Protein AF-A0A939FG21-F1 (afdb_monomer_lite)

pLDDT: mean 93.06, std 3.82, range [71.69, 97.19]

Foldseek 3Di:
DDPDDDDDPQVVDVVVNQVQKDKDWDAFDDDADPVRNSNTDIFIKHKDWDFDPDPPADADPVRGRDIDIDIWTDHPPDPTTDD

Structure (mmCIF, N/CA/C/O backbone):
data_AF-A0A939FG21-F1
#
_entry.id   AF-A0A939FG21-F1
#
loop_
_atom_site.group_PDB
_atom_site.id
_atom_site.type_symbol
_atom_site.label_atom_id
_atom_site.label_alt_id
_atom_site.label_comp_id
_atom_site.label_asym_id
_atom_site.label_entity_id
_atom_site.label_seq_id
_atom_site.pdbx_PDB_ins_code
_atom_site.Cartn_x
_atom_site.Cartn_y
_atom_site.Cartn_z
_atom_site.occupancy
_atom_site.B_iso_or_equiv
_atom_site.auth_seq_id
_atom_site.auth_comp_id
_atom_site.auth_asym_id
_atom_site.auth_atom_id
_atom_site.pdbx_PDB_model_num
ATOM 1 N N . ALA A 1 1 ? -13.196 2.034 23.116 1.00 71.69 1 ALA A N 1
ATOM 2 C CA . ALA A 1 1 ? -12.345 1.322 22.133 1.00 71.69 1 ALA A CA 1
ATOM 3 C C . ALA A 1 1 ? -12.579 1.921 20.743 1.00 71.69 1 ALA A C 1
ATOM 5 O O . ALA A 1 1 ? -13.601 2.569 20.566 1.00 71.69 1 ALA A O 1
ATOM 6 N N . TYR A 1 2 ? -11.645 1.787 19.790 1.00 81.31 2 TYR A N 1
ATOM 7 C CA . TYR A 1 2 ? -11.872 2.264 18.412 1.00 81.31 2 TYR A CA 1
ATOM 8 C C . TYR A 1 2 ? -12.822 1.288 17.680 1.00 81.31 2 TYR A C 1
ATOM 10 O O . TYR A 1 2 ? -12.666 0.087 17.892 1.00 81.31 2 TYR A O 1
ATOM 18 N N . PRO A 1 3 ? -13.801 1.755 16.875 1.00 85.06 3 PRO A N 1
ATOM 19 C CA . PRO A 1 3 ? -14.881 0.904 16.354 1.00 85.06 3 PRO A CA 1
ATOM 20 C C . PRO A 1 3 ? -14.426 -0.112 15.299 1.00 85.06 3 PRO A C 1
ATOM 22 O O . PRO A 1 3 ? -15.093 -1.122 15.103 1.00 85.06 3 PRO A O 1
ATOM 25 N N . HIS A 1 4 ? -13.285 0.125 14.648 1.00 85.88 4 HIS A N 1
ATOM 26 C CA . HIS A 1 4 ? -12.706 -0.810 13.686 1.00 85.88 4 HIS A CA 1
ATOM 27 C C . HIS A 1 4 ? -11.505 -1.548 14.291 1.00 85.88 4 HIS A C 1
ATOM 29 O O . HIS A 1 4 ? -10.642 -0.897 14.896 1.00 85.88 4 HIS A O 1
ATOM 35 N N . PRO A 1 5 ? -11.414 -2.882 14.123 1.00 89.38 5 PRO A N 1
ATOM 36 C CA . PRO A 1 5 ? -10.231 -3.625 14.525 1.00 89.38 5 PRO A CA 1
ATOM 37 C C . PRO A 1 5 ? -9.016 -3.153 13.722 1.00 89.38 5 PRO A C 1
ATOM 39 O O . PRO A 1 5 ? -9.126 -2.724 12.572 1.00 89.38 5 PRO A O 1
ATOM 42 N N . HIS A 1 6 ? -7.840 -3.228 14.339 1.00 91.88 6 HIS A N 1
ATOM 43 C CA . HIS A 1 6 ? -6.596 -2.952 13.635 1.00 91.88 6 HIS A CA 1
ATOM 44 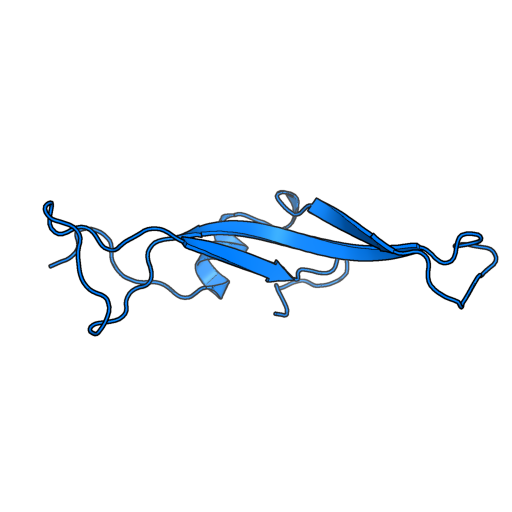C C . HIS A 1 6 ? -6.284 -4.093 12.662 1.00 91.88 6 HIS A C 1
ATOM 46 O O . HIS A 1 6 ? -6.657 -5.243 12.883 1.00 91.88 6 HIS A O 1
ATOM 52 N N . THR A 1 7 ? -5.570 -3.769 11.592 1.00 95.06 7 THR A N 1
ATOM 53 C CA . THR A 1 7 ? -5.056 -4.749 10.636 1.00 95.06 7 THR A CA 1
ATOM 54 C C . THR A 1 7 ? -3.653 -4.343 10.190 1.00 95.06 7 THR A C 1
ATOM 56 O O . THR A 1 7 ? -3.170 -3.258 10.526 1.00 95.06 7 THR A O 1
ATOM 59 N N . THR A 1 8 ? -2.976 -5.220 9.457 1.00 94.81 8 THR A N 1
ATOM 60 C CA . THR A 1 8 ? -1.629 -4.957 8.942 1.00 94.81 8 THR A CA 1
ATOM 61 C C . THR A 1 8 ? -1.675 -4.068 7.697 1.00 94.81 8 THR A C 1
ATOM 63 O O . THR A 1 8 ? -2.638 -4.098 6.930 1.00 94.81 8 THR A O 1
ATOM 66 N N . LEU A 1 9 ? -0.601 -3.310 7.448 1.00 94.25 9 LEU A N 1
ATOM 67 C CA . LEU A 1 9 ? -0.472 -2.501 6.227 1.00 94.25 9 LEU A CA 1
ATOM 68 C C . LEU A 1 9 ? -0.541 -3.373 4.962 1.00 94.25 9 LEU A C 1
ATOM 70 O O . LEU A 1 9 ? -1.180 -2.989 3.986 1.00 94.25 9 LEU A O 1
ATOM 74 N N . ARG A 1 10 ? 0.037 -4.582 5.015 1.00 94.94 10 ARG A N 1
ATOM 75 C CA . ARG A 1 10 ? -0.036 -5.580 3.937 1.00 94.94 10 ARG A CA 1
ATOM 76 C C . ARG A 1 10 ? -1.478 -5.969 3.623 1.00 94.94 10 ARG A C 1
ATOM 78 O O . ARG A 1 10 ? -1.853 -5.994 2.459 1.00 94.94 10 ARG A O 1
ATOM 85 N N . ALA A 1 11 ? -2.292 -6.249 4.641 1.00 95.75 11 ALA A N 1
ATOM 86 C CA . ALA A 1 11 ? -3.692 -6.611 4.434 1.00 95.75 11 ALA A CA 1
ATOM 87 C C . ALA A 1 11 ? -4.496 -5.464 3.802 1.00 95.75 11 ALA A C 1
ATOM 89 O O . ALA A 1 11 ? -5.276 -5.711 2.886 1.00 95.75 11 ALA A O 1
ATOM 90 N N . LEU A 1 12 ? -4.266 -4.215 4.229 1.00 95.69 12 LEU A N 1
ATOM 91 C CA . LEU A 1 12 ? -4.885 -3.039 3.600 1.00 95.69 12 LEU A CA 1
ATOM 92 C C . LEU A 1 12 ? -4.480 -2.903 2.129 1.00 95.69 12 LEU A C 1
ATOM 94 O O . LEU A 1 12 ? -5.330 -2.645 1.280 1.00 95.69 12 LEU A O 1
ATOM 98 N N . ALA A 1 13 ? -3.197 -3.103 1.825 1.00 96.00 13 ALA A N 1
ATOM 99 C CA . ALA A 1 13 ? -2.686 -3.024 0.464 1.00 96.00 13 ALA A CA 1
ATOM 100 C C . ALA A 1 13 ? -3.310 -4.098 -0.437 1.00 96.00 13 ALA A C 1
ATOM 102 O O . ALA A 1 13 ? -3.850 -3.779 -1.493 1.00 96.00 13 ALA A O 1
ATOM 103 N N . LEU A 1 14 ? -3.297 -5.358 0.009 1.00 96.19 14 LEU A N 1
ATOM 104 C CA . LEU A 1 14 ? -3.881 -6.477 -0.731 1.00 96.19 14 LEU A CA 1
ATOM 105 C C . LEU A 1 14 ? -5.384 -6.292 -0.964 1.00 96.19 14 LEU A C 1
ATOM 107 O O . LEU A 1 14 ? -5.861 -6.586 -2.055 1.00 96.19 14 LEU A O 1
ATOM 111 N N . ALA A 1 15 ? -6.115 -5.761 0.021 1.00 96.06 15 ALA A N 1
ATOM 112 C CA . ALA A 1 15 ? -7.540 -5.470 -0.117 1.00 96.06 15 ALA A CA 1
ATOM 113 C C . ALA A 1 15 ? -7.828 -4.349 -1.133 1.00 96.06 15 ALA A C 1
ATOM 115 O O . ALA A 1 15 ? -8.827 -4.417 -1.843 1.00 96.06 15 ALA A O 1
ATOM 116 N N . ALA A 1 16 ? -6.964 -3.332 -1.221 1.00 95.94 16 ALA A N 1
ATOM 117 C CA . ALA A 1 16 ? -7.081 -2.276 -2.230 1.00 95.94 16 ALA A CA 1
ATOM 118 C C . ALA A 1 16 ? -6.707 -2.761 -3.643 1.00 95.94 16 ALA A C 1
ATOM 120 O O . ALA A 1 16 ? -7.243 -2.264 -4.633 1.00 95.94 16 ALA A O 1
ATOM 121 N N . GLY A 1 17 ? -5.802 -3.738 -3.725 1.00 95.44 17 GLY A N 1
ATOM 122 C CA . GLY A 1 17 ? -5.389 -4.392 -4.961 1.00 95.44 17 GLY A CA 1
ATOM 123 C C . GLY A 1 17 ? -4.338 -3.616 -5.762 1.00 95.44 17 GLY A C 1
ATOM 124 O O . GLY A 1 17 ? -4.290 -2.385 -5.781 1.00 95.44 17 GLY A O 1
ATOM 125 N N . GLN A 1 18 ? -3.499 -4.358 -6.489 1.00 94.38 18 GLN A N 1
ATOM 126 C CA . GLN A 1 18 ? -2.406 -3.798 -7.294 1.00 94.38 18 GLN A CA 1
AT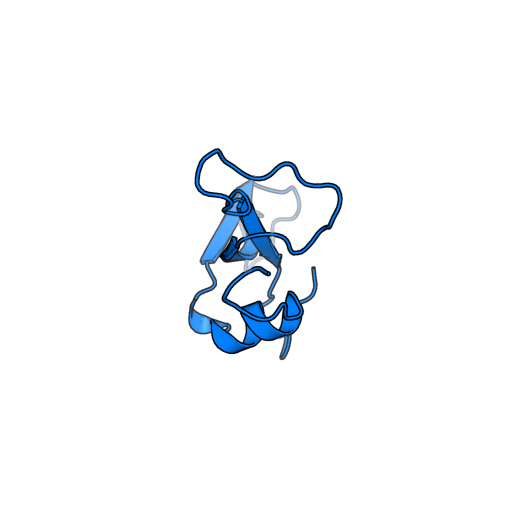OM 127 C C . GLN A 1 18 ? -2.906 -2.856 -8.403 1.00 94.38 18 GLN A C 1
ATOM 129 O O . GLN A 1 18 ? -2.240 -1.878 -8.736 1.00 94.38 18 GLN A O 1
ATOM 134 N N . ALA A 1 19 ? -4.107 -3.090 -8.941 1.00 94.44 19 ALA A N 1
ATOM 135 C CA . ALA A 1 19 ? -4.712 -2.249 -9.978 1.00 94.44 19 ALA A CA 1
ATOM 136 C C . ALA A 1 19 ? -4.966 -0.792 -9.529 1.00 94.44 19 ALA A C 1
ATOM 138 O O . ALA A 1 19 ? -5.083 0.109 -10.362 1.00 94.44 19 ALA A O 1
ATOM 139 N N . ALA A 1 20 ? -5.025 -0.535 -8.217 1.00 95.62 20 ALA A N 1
ATOM 140 C CA . ALA A 1 20 ? -5.161 0.812 -7.668 1.00 95.62 20 ALA A CA 1
ATOM 141 C C . ALA A 1 20 ? -3.835 1.600 -7.648 1.00 95.62 20 ALA A C 1
ATOM 143 O O . ALA A 1 20 ? -3.845 2.814 -7.427 1.00 95.62 20 ALA A O 1
ATOM 144 N N . THR A 1 21 ? -2.698 0.947 -7.908 1.00 96.62 21 THR A N 1
ATOM 145 C CA . THR A 1 21 ? -1.385 1.603 -7.945 1.00 96.62 21 THR A CA 1
ATOM 146 C C . THR A 1 21 ? -1.286 2.637 -9.070 1.00 96.62 21 THR A C 1
ATOM 148 O O . THR A 1 21 ? -2.025 2.615 -10.058 1.00 96.62 21 THR A O 1
ATOM 151 N N . ARG A 1 22 ? -0.370 3.593 -8.906 1.00 96.19 22 ARG A N 1
ATOM 152 C CA . ARG A 1 22 ? -0.052 4.630 -9.889 1.00 96.19 22 ARG A CA 1
ATOM 153 C C . ARG A 1 22 ? 1.443 4.635 -10.165 1.00 96.19 22 ARG A C 1
ATOM 155 O O . ARG A 1 22 ? 2.251 4.592 -9.236 1.00 96.19 22 ARG A O 1
ATOM 162 N N . THR A 1 23 ? 1.812 4.717 -11.442 1.00 95.31 23 THR A N 1
ATOM 163 C CA . THR A 1 23 ? 3.198 4.958 -11.849 1.00 95.31 23 THR A CA 1
ATOM 164 C C . THR A 1 23 ? 3.540 6.426 -11.647 1.00 95.31 23 THR A C 1
ATOM 166 O O . THR A 1 23 ? 2.885 7.302 -12.204 1.00 95.31 23 THR A O 1
ATOM 169 N N . ILE A 1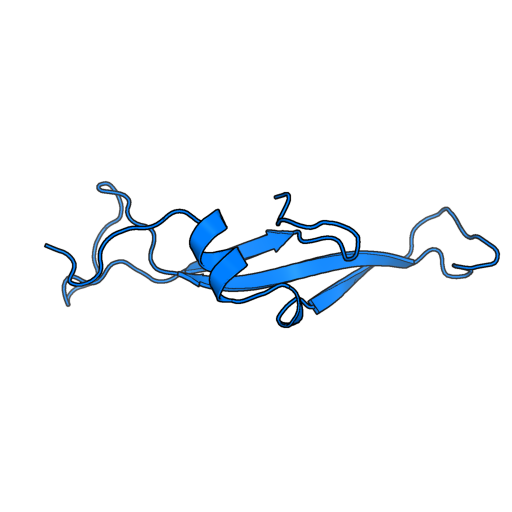 24 ? 4.590 6.678 -10.876 1.00 93.75 24 ILE A N 1
ATOM 170 C CA . ILE A 1 24 ? 5.154 8.001 -10.634 1.00 93.75 24 ILE A CA 1
ATOM 171 C C . ILE A 1 24 ? 6.530 8.063 -11.288 1.00 93.75 24 ILE A C 1
ATOM 173 O O . ILE A 1 24 ? 7.364 7.177 -11.076 1.00 93.75 24 ILE A O 1
ATOM 177 N N . THR A 1 25 ? 6.766 9.120 -12.062 1.00 93.25 25 THR A N 1
ATOM 178 C CA . THR A 1 25 ? 8.082 9.459 -12.611 1.00 93.25 25 THR A CA 1
ATOM 179 C C . THR A 1 25 ? 8.707 10.534 -11.734 1.00 93.25 25 THR A C 1
ATOM 181 O O . THR A 1 25 ? 8.117 11.592 -11.539 1.00 93.25 25 THR A O 1
ATOM 184 N N . TRP A 1 26 ? 9.889 10.263 -11.185 1.00 87.75 26 TRP A N 1
ATOM 185 C CA . TRP A 1 26 ? 10.545 11.157 -10.226 1.00 87.75 26 TRP A CA 1
ATOM 186 C C . TRP A 1 26 ? 11.352 12.250 -10.918 1.00 87.75 26 TRP A C 1
ATOM 188 O O . TRP A 1 26 ? 11.200 13.433 -10.639 1.00 87.75 26 TRP A O 1
ATOM 198 N N . ARG A 1 27 ? 12.270 11.816 -11.784 1.00 92.00 27 ARG A N 1
ATOM 199 C CA . ARG A 1 27 ? 13.177 12.648 -12.572 1.00 92.00 27 ARG A CA 1
ATOM 200 C C . ARG A 1 27 ? 13.789 11.816 -13.693 1.00 92.00 27 ARG A C 1
ATOM 202 O O . ARG A 1 27 ? 13.746 10.583 -13.661 1.00 92.00 27 ARG A O 1
ATOM 209 N N . GLN A 1 28 ? 14.426 12.506 -14.623 1.00 93.56 28 GLN A N 1
ATOM 210 C CA . GLN A 1 28 ? 15.334 11.909 -15.588 1.00 93.56 28 GLN A CA 1
ATOM 211 C C . GLN A 1 28 ? 16.619 11.439 -14.884 1.00 93.56 28 GLN A C 1
ATOM 213 O O . GLN A 1 28 ? 17.234 12.172 -14.106 1.00 93.56 28 GLN A O 1
ATOM 218 N N . GLY A 1 29 ? 16.991 10.183 -15.113 1.00 93.75 29 GLY A N 1
ATOM 219 C CA . GLY A 1 29 ? 18.242 9.581 -14.665 1.00 93.75 29 GLY A CA 1
ATOM 220 C C . GLY A 1 29 ? 19.378 9.785 -15.671 1.00 93.75 29 GLY A C 1
ATOM 221 O O . GLY A 1 29 ? 19.238 10.484 -16.669 1.00 93.75 29 GLY A O 1
ATOM 222 N N . SER A 1 30 ? 20.522 9.147 -15.420 1.00 92.31 30 SER A N 1
ATOM 223 C CA . SER A 1 30 ? 21.700 9.213 -16.303 1.00 92.31 30 SER A CA 1
ATOM 224 C C . SER A 1 30 ? 21.843 8.017 -17.251 1.00 92.31 30 SER A C 1
ATOM 226 O O . SER A 1 30 ? 22.649 8.055 -18.175 1.00 92.31 30 SER A O 1
ATOM 228 N N . LYS A 1 31 ? 21.084 6.935 -17.031 1.00 92.75 31 LYS A N 1
ATOM 229 C CA . LYS A 1 31 ? 21.200 5.678 -17.786 1.00 92.75 31 LYS A CA 1
ATOM 230 C C . LYS A 1 31 ? 20.124 5.577 -18.865 1.00 92.75 31 LYS A C 1
ATOM 232 O O . LYS A 1 31 ? 19.090 4.945 -18.653 1.00 92.75 31 LYS A O 1
ATOM 237 N N . ALA A 1 32 ? 20.381 6.190 -20.016 1.00 94.12 32 ALA A N 1
ATOM 238 C CA . ALA A 1 32 ? 19.550 6.004 -21.200 1.00 94.12 32 ALA A CA 1
ATOM 239 C C . ALA A 1 32 ? 19.757 4.597 -21.786 1.00 94.12 32 ALA A C 1
ATOM 241 O O . ALA A 1 32 ? 20.875 4.087 -21.843 1.00 94.12 32 ALA A O 1
ATOM 242 N N . THR A 1 33 ? 18.675 3.961 -22.228 1.00 94.31 33 THR A N 1
ATOM 243 C CA . THR A 1 33 ? 18.709 2.666 -22.928 1.00 94.31 33 THR A CA 1
ATOM 244 C C . THR A 1 33 ? 17.831 2.732 -24.172 1.00 94.31 33 THR A C 1
ATOM 246 O O . THR A 1 33 ? 16.991 3.622 -24.286 1.00 94.31 33 THR A O 1
ATOM 249 N N . LYS A 1 34 ? 17.949 1.757 -25.085 1.00 95.75 34 LYS A N 1
ATOM 250 C CA . LYS A 1 34 ? 17.088 1.679 -26.281 1.00 95.75 34 LYS A CA 1
ATOM 251 C C . LYS A 1 34 ? 15.587 1.709 -25.939 1.00 95.75 34 LYS A C 1
ATOM 253 O O . LYS A 1 34 ? 14.803 2.270 -26.693 1.00 95.75 34 LYS A O 1
ATOM 258 N N . HIS A 1 35 ? 15.203 1.137 -24.795 1.00 91.38 35 HIS A N 1
ATOM 259 C CA . HIS A 1 35 ? 13.815 1.077 -24.318 1.00 91.38 35 HIS A CA 1
ATOM 260 C C . HIS A 1 35 ? 13.465 2.172 -23.292 1.00 91.38 35 HIS A C 1
ATOM 262 O O . HIS A 1 35 ? 12.322 2.263 -22.852 1.00 91.38 35 HIS A O 1
ATOM 268 N N . ASN A 1 36 ? 14.432 3.011 -22.911 1.00 93.31 36 ASN A N 1
ATOM 269 C CA . ASN A 1 36 ? 14.249 4.157 -22.022 1.00 93.31 36 ASN A CA 1
ATOM 270 C C . ASN A 1 36 ? 15.224 5.284 -22.420 1.00 93.31 36 ASN A C 1
ATOM 272 O O . ASN A 1 36 ? 16.222 5.500 -21.724 1.00 93.31 36 ASN A O 1
ATOM 276 N N . PRO A 1 37 ? 14.996 5.963 -23.559 1.00 94.25 37 PRO A N 1
ATOM 277 C CA . PRO A 1 37 ? 15.937 6.951 -24.092 1.00 94.25 37 PRO A CA 1
ATOM 278 C C . PRO A 1 37 ? 16.049 8.198 -23.207 1.00 94.25 37 PRO A C 1
ATOM 280 O O . PRO A 1 37 ? 17.125 8.775 -23.100 1.00 94.25 37 PRO A O 1
ATOM 283 N N . ASN A 1 38 ? 14.973 8.554 -22.501 1.00 93.62 38 ASN A N 1
ATOM 284 C CA . ASN A 1 38 ? 14.947 9.685 -21.572 1.00 93.62 38 ASN A CA 1
ATOM 285 C C . ASN A 1 38 ? 15.465 9.318 -20.175 1.00 93.62 38 ASN A C 1
ATOM 287 O O . ASN A 1 38 ? 15.423 10.144 -19.273 1.00 93.62 38 ASN A O 1
ATOM 291 N N . ALA A 1 39 ? 15.932 8.079 -19.975 1.00 94.75 39 ALA A N 1
ATOM 292 C CA . ALA A 1 39 ? 16.396 7.577 -18.686 1.00 94.75 39 ALA A CA 1
ATOM 293 C C . ALA A 1 39 ? 15.394 7.820 -17.536 1.00 94.75 39 ALA A C 1
ATOM 295 O O . ALA A 1 39 ? 15.799 8.051 -16.397 1.00 94.75 39 ALA A O 1
ATOM 296 N N . ASP A 1 40 ? 14.087 7.774 -17.813 1.00 95.38 40 ASP A N 1
ATOM 297 C CA . ASP A 1 40 ? 13.049 8.088 -16.832 1.00 95.38 40 ASP A CA 1
ATOM 298 C C . ASP A 1 40 ? 13.140 7.145 -15.632 1.00 95.38 40 ASP A C 1
ATOM 300 O O . ASP A 1 40 ? 13.085 5.919 -15.783 1.00 95.38 40 ASP A O 1
ATOM 304 N N . MET A 1 41 ? 13.226 7.710 -14.428 1.00 94.62 41 MET A N 1
ATOM 305 C CA . MET A 1 41 ? 13.136 6.940 -13.192 1.00 94.62 41 MET A CA 1
ATOM 306 C C . MET A 1 41 ? 11.676 6.849 -12.765 1.00 94.62 41 MET A C 1
ATOM 308 O O . MET A 1 41 ? 11.078 7.857 -12.381 1.00 94.62 41 MET A O 1
ATOM 312 N N . ARG A 1 42 ? 11.114 5.637 -12.811 1.00 93.06 42 ARG A N 1
ATOM 313 C CA . ARG A 1 42 ? 9.701 5.370 -12.519 1.00 93.06 42 ARG A CA 1
ATOM 314 C C . ARG A 1 42 ? 9.548 4.327 -11.415 1.00 93.06 42 ARG A C 1
ATOM 316 O O . ARG A 1 42 ? 10.311 3.368 -11.363 1.00 93.06 42 ARG A O 1
ATOM 323 N N . SER A 1 43 ? 8.529 4.498 -10.583 1.00 92.69 43 SER A N 1
ATOM 324 C CA . SER A 1 43 ? 8.113 3.531 -9.560 1.00 92.69 43 SER A CA 1
ATOM 325 C C . SER A 1 43 ? 6.590 3.459 -9.504 1.00 92.69 43 SER A C 1
ATOM 327 O O . SER A 1 43 ? 5.918 4.424 -9.857 1.00 92.69 43 SER A O 1
ATOM 329 N N . GLN A 1 44 ? 6.036 2.340 -9.041 1.00 95.38 44 GLN A N 1
ATOM 330 C CA . GLN A 1 44 ? 4.599 2.199 -8.802 1.00 95.38 44 GLN A CA 1
ATOM 331 C C . GLN A 1 44 ? 4.293 2.249 -7.308 1.00 95.38 44 GLN A C 1
ATOM 333 O O . GLN A 1 44 ? 4.951 1.573 -6.514 1.00 95.38 44 GLN A O 1
ATOM 338 N N . PHE A 1 45 ? 3.297 3.059 -6.948 1.00 96.44 45 PHE A N 1
ATOM 339 C CA . PHE A 1 45 ? 2.844 3.222 -5.572 1.00 96.44 45 PHE A CA 1
ATOM 340 C C . PHE A 1 45 ? 1.338 3.077 -5.442 1.00 96.44 45 PHE A C 1
ATOM 342 O O . PHE A 1 45 ? 0.580 3.570 -6.275 1.00 96.44 45 PHE A O 1
ATOM 349 N N . LEU A 1 46 ? 0.912 2.466 -4.345 1.00 97.19 46 LEU A N 1
ATOM 350 C CA . LEU A 1 46 ? -0.437 2.565 -3.817 1.00 97.19 46 LEU A CA 1
ATOM 351 C C . LEU A 1 46 ? -0.471 3.667 -2.748 1.00 97.19 46 LEU A C 1
ATOM 353 O O . LEU A 1 46 ? 0.410 3.725 -1.889 1.00 97.19 46 LEU A O 1
ATOM 357 N N . ALA A 1 47 ? -1.495 4.519 -2.791 1.00 97.06 47 ALA A N 1
ATOM 358 C CA . ALA A 1 47 ? -1.730 5.561 -1.796 1.00 97.06 47 ALA A CA 1
ATOM 359 C C . ALA A 1 47 ? -3.080 5.331 -1.107 1.00 97.06 47 ALA A C 1
ATOM 361 O O . ALA A 1 47 ? -4.116 5.327 -1.769 1.00 97.06 47 ALA A O 1
ATOM 362 N N . LEU A 1 48 ? -3.076 5.156 0.218 1.00 96.62 48 LEU A N 1
ATOM 363 C CA . LEU A 1 48 ? -4.281 4.922 1.021 1.00 96.62 48 LEU A CA 1
ATOM 364 C C . LEU A 1 48 ? -4.408 5.944 2.153 1.00 96.62 48 LEU A C 1
ATOM 366 O O . LEU A 1 48 ? -3.413 6.331 2.768 1.00 96.62 48 LEU A O 1
ATOM 370 N N . ARG A 1 49 ? -5.645 6.334 2.476 1.00 96.00 49 ARG A N 1
ATOM 371 C CA . ARG A 1 49 ? -5.960 7.033 3.729 1.00 96.00 49 ARG A CA 1
ATOM 372 C C . ARG A 1 49 ? -6.128 6.002 4.836 1.00 96.00 49 ARG A C 1
ATOM 374 O O . ARG A 1 49 ? -6.945 5.094 4.713 1.00 96.00 49 ARG A O 1
ATOM 381 N N . VAL A 1 50 ? -5.348 6.132 5.906 1.00 95.00 50 VAL A N 1
ATOM 382 C CA . VAL A 1 50 ? -5.360 5.191 7.034 1.00 95.00 50 VAL A CA 1
ATOM 383 C C . VAL A 1 50 ? -5.377 5.925 8.365 1.00 95.00 50 VAL A C 1
ATOM 385 O O . VAL A 1 50 ? -4.979 7.085 8.456 1.00 95.00 50 VAL A O 1
ATOM 388 N N . ARG A 1 51 ? -5.802 5.225 9.418 1.00 94.81 51 ARG A N 1
ATOM 389 C CA . ARG A 1 51 ? -5.748 5.696 10.805 1.00 94.81 51 ARG A CA 1
ATOM 390 C C . ARG A 1 51 ? -4.822 4.774 11.600 1.00 94.81 51 ARG A C 1
ATOM 392 O O . ARG A 1 51 ? -5.198 3.625 11.839 1.00 94.81 51 ARG A O 1
ATOM 399 N N . PRO A 1 52 ? -3.607 5.215 11.973 1.00 94.12 52 PRO A N 1
ATOM 400 C CA . PRO A 1 52 ? -2.628 4.323 12.583 1.00 94.12 52 PRO A CA 1
ATOM 401 C C . PRO A 1 52 ? -3.056 3.862 13.978 1.00 94.12 52 PRO A C 1
ATOM 403 O O . PRO A 1 52 ? -3.370 4.669 14.851 1.00 94.12 52 PRO A O 1
ATOM 406 N N . ALA A 1 53 ? -3.010 2.553 14.215 1.00 91.75 53 ALA A N 1
ATOM 407 C CA . ALA A 1 53 ? -3.425 1.932 15.471 1.00 91.75 53 ALA A CA 1
ATOM 408 C C . ALA A 1 53 ? -2.318 1.959 16.551 1.00 91.75 53 ALA A C 1
ATOM 410 O O . ALA A 1 53 ? -1.961 0.926 17.111 1.00 91.75 53 ALA A O 1
ATOM 411 N N . ASN A 1 54 ? -1.752 3.133 16.849 1.00 88.00 54 ASN A N 1
ATOM 412 C CA . ASN A 1 54 ? -0.720 3.298 17.882 1.00 88.00 54 ASN A CA 1
ATOM 413 C C . ASN A 1 54 ? -1.298 3.974 19.138 1.00 88.00 54 ASN A C 1
ATOM 415 O O . ASN A 1 54 ? -1.915 5.035 19.059 1.00 88.00 54 ASN A O 1
ATOM 419 N N . ARG A 1 55 ? -1.051 3.378 20.313 1.00 86.44 55 ARG A N 1
ATOM 420 C CA . ARG A 1 55 ? -1.515 3.874 21.622 1.00 86.44 55 ARG A CA 1
ATOM 421 C C . ARG A 1 55 ? -0.969 5.254 22.011 1.00 86.44 55 ARG A C 1
ATOM 423 O O . ARG A 1 55 ? -1.578 5.920 22.838 1.00 86.44 55 ARG A O 1
ATOM 430 N N . HIS A 1 56 ? 0.162 5.668 21.440 1.00 92.38 56 HIS A N 1
ATOM 431 C CA . HIS A 1 56 ? 0.811 6.948 21.739 1.00 92.38 56 HIS A CA 1
ATOM 432 C C . HIS A 1 56 ? 0.312 8.104 20.861 1.00 92.38 56 HIS A C 1
ATOM 434 O O . HIS A 1 56 ? 0.681 9.253 21.093 1.00 92.38 56 HIS A O 1
ATOM 440 N N . ILE A 1 57 ? -0.528 7.829 19.859 1.00 91.25 57 ILE A N 1
ATOM 441 C CA . ILE A 1 57 ? -1.090 8.874 19.005 1.00 91.25 57 ILE A CA 1
ATOM 442 C C . ILE A 1 57 ? -2.239 9.561 19.739 1.00 91.25 57 ILE A C 1
ATOM 444 O O . ILE A 1 57 ? -3.189 8.917 20.193 1.00 91.25 57 ILE A O 1
ATOM 448 N N . ARG A 1 58 ? -2.167 10.892 19.825 1.00 92.94 58 ARG A N 1
ATOM 449 C CA . ARG A 1 58 ? -3.240 11.701 20.401 1.00 92.94 58 ARG A CA 1
ATOM 450 C C . ARG A 1 58 ? -4.484 11.623 19.515 1.00 92.94 58 ARG A C 1
ATOM 452 O O . ARG A 1 58 ? -4.414 11.837 18.307 1.00 92.94 58 ARG A O 1
ATOM 459 N N . ARG A 1 59 ? -5.621 11.317 20.139 1.00 92.38 59 ARG A N 1
ATOM 460 C CA . ARG A 1 59 ? -6.935 11.313 19.489 1.00 92.38 59 ARG A CA 1
ATOM 461 C C . ARG A 1 59 ? -7.428 12.740 19.267 1.00 92.38 59 ARG A C 1
ATOM 463 O O . ARG A 1 59 ? -7.094 13.639 20.041 1.00 92.38 59 ARG A O 1
ATOM 470 N N . ALA A 1 60 ? -8.230 12.922 18.227 1.00 91.44 60 ALA A N 1
ATOM 471 C CA . ALA A 1 60 ? -8.992 14.143 18.010 1.00 91.44 60 ALA A CA 1
ATOM 472 C C . ALA A 1 60 ? -10.093 14.303 19.079 1.00 91.44 60 ALA A C 1
ATOM 474 O O . ALA A 1 60 ? -10.321 13.407 19.897 1.00 91.44 60 ALA A O 1
ATOM 475 N N . ALA A 1 61 ? -10.751 15.466 19.098 1.00 91.94 61 ALA A N 1
ATOM 476 C CA . ALA A 1 61 ? -11.757 15.804 20.111 1.00 91.94 61 ALA A CA 1
ATOM 477 C C . ALA A 1 61 ? -12.967 14.847 20.104 1.00 91.94 61 ALA A C 1
ATOM 479 O O . ALA A 1 61 ? -13.563 14.597 21.145 1.00 91.94 61 ALA A O 1
ATOM 480 N N . ASP A 1 62 ? -13.274 14.263 18.946 1.00 91.44 62 ASP A N 1
ATOM 481 C CA . ASP A 1 62 ? -14.298 13.234 18.727 1.00 91.44 62 ASP A CA 1
ATOM 482 C C . ASP A 1 62 ? -13.841 11.810 19.124 1.00 91.44 62 ASP A C 1
ATOM 484 O O . ASP A 1 62 ? -14.563 10.833 18.933 1.00 91.44 62 ASP A O 1
ATOM 488 N N . GLY A 1 63 ? -12.622 11.660 19.654 1.00 90.81 63 GLY A N 1
ATOM 489 C CA . GLY A 1 63 ? -12.03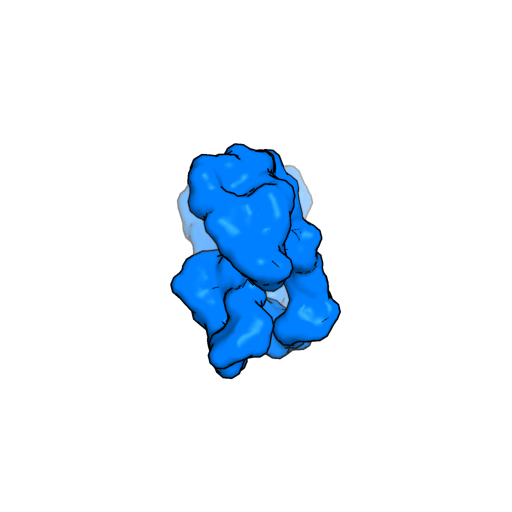0 10.374 20.021 1.00 90.81 63 GLY A CA 1
ATOM 490 C C . GLY A 1 63 ? -11.434 9.583 18.848 1.00 90.81 63 GLY A C 1
ATOM 491 O O . GLY A 1 63 ? -10.907 8.478 19.057 1.00 90.81 63 GLY A O 1
ATOM 492 N N . ALA A 1 64 ? -11.459 10.122 17.627 1.00 91.69 64 ALA A N 1
ATOM 493 C CA . ALA A 1 64 ? -10.902 9.472 16.452 1.00 91.69 64 ALA A CA 1
ATOM 494 C C . ALA A 1 64 ? -9.366 9.479 16.448 1.00 91.69 64 ALA A C 1
ATOM 496 O O . ALA A 1 64 ? -8.715 10.418 16.906 1.00 91.69 64 ALA A O 1
ATOM 497 N N . LEU A 1 65 ? -8.770 8.423 15.886 1.00 93.56 65 LEU A N 1
ATOM 498 C CA . LEU A 1 65 ? -7.365 8.458 15.481 1.00 93.56 65 LEU A CA 1
ATOM 499 C C . LEU A 1 65 ? -7.223 9.366 14.246 1.00 93.56 65 LEU A C 1
ATOM 501 O O . LEU A 1 65 ? -8.077 9.276 13.356 1.00 93.56 65 LEU A O 1
ATOM 505 N N . PRO A 1 66 ? -6.177 10.211 14.176 1.00 93.31 66 PRO A N 1
ATOM 506 C CA . PRO A 1 66 ? -5.944 11.075 13.030 1.00 93.31 66 PRO A CA 1
ATOM 507 C C . PRO A 1 66 ? -5.664 10.244 11.780 1.00 93.31 66 PRO A C 1
ATOM 509 O O . PRO A 1 66 ? -5.040 9.181 11.838 1.00 93.31 66 PRO A O 1
ATOM 512 N N . GLU A 1 67 ? -6.120 10.748 10.641 1.00 94.38 67 GLU A N 1
ATOM 513 C CA . GLU A 1 67 ? -5.809 10.140 9.358 1.00 94.38 67 GLU A CA 1
ATOM 514 C C . GLU A 1 67 ? -4.464 10.611 8.813 1.00 94.38 67 GLU A C 1
ATOM 516 O O . GLU A 1 67 ? -4.129 11.796 8.860 1.00 94.38 67 GLU A O 1
ATOM 521 N N . CYS A 1 68 ? -3.744 9.690 8.187 1.00 95.19 68 CYS A N 1
ATOM 522 C CA . CYS A 1 68 ? -2.547 9.980 7.419 1.00 95.19 68 CYS A CA 1
ATOM 523 C C . CYS A 1 68 ? -2.576 9.259 6.070 1.00 95.19 68 CYS A C 1
ATOM 525 O O . CYS A 1 68 ? -3.426 8.406 5.801 1.00 95.19 68 CYS A O 1
ATOM 527 N N . TRP A 1 69 ? -1.632 9.628 5.210 1.00 96.38 69 TRP A N 1
ATOM 528 C CA . TRP A 1 69 ? -1.355 8.875 3.998 1.00 96.38 69 TRP A CA 1
ATOM 529 C C . TRP A 1 69 ? -0.431 7.704 4.308 1.00 96.38 69 TRP A C 1
ATOM 531 O O . TRP A 1 69 ? 0.566 7.856 5.010 1.00 96.38 69 TRP A O 1
ATOM 541 N N . LEU A 1 70 ? -0.770 6.549 3.754 1.00 95.75 70 LEU A N 1
ATOM 542 C CA . LEU A 1 70 ? 0.104 5.400 3.609 1.00 95.75 70 LEU A CA 1
ATOM 543 C C . LEU A 1 70 ? 0.520 5.322 2.142 1.00 95.75 70 LEU A C 1
ATOM 545 O O . LEU A 1 70 ? -0.339 5.222 1.266 1.00 95.75 70 LEU A O 1
ATOM 549 N N . LEU A 1 71 ? 1.826 5.378 1.892 1.00 95.94 71 LEU A N 1
ATOM 550 C CA . LEU A 1 71 ? 2.419 5.152 0.579 1.00 95.94 71 LEU A CA 1
ATOM 551 C C . LEU A 1 71 ? 3.111 3.799 0.600 1.00 95.94 71 LEU A C 1
ATOM 553 O O . LEU A 1 71 ? 3.943 3.561 1.471 1.00 95.94 71 LEU A O 1
ATOM 557 N N . ILE A 1 72 ? 2.755 2.939 -0.347 1.00 96.56 72 ILE A N 1
ATOM 558 C CA . ILE A 1 72 ? 3.285 1.583 -0.459 1.00 96.56 72 ILE A CA 1
ATOM 559 C C . ILE A 1 72 ? 3.849 1.393 -1.858 1.00 96.56 72 ILE A C 1
ATOM 561 O O . ILE A 1 72 ? 3.138 1.611 -2.838 1.00 96.56 72 ILE A O 1
ATOM 565 N N . GLN A 1 73 ? 5.102 0.977 -1.971 1.00 96.00 73 GLN A N 1
ATOM 566 C CA . GLN A 1 73 ? 5.694 0.589 -3.239 1.00 96.00 73 GLN A CA 1
ATOM 567 C C . GLN A 1 73 ? 5.201 -0.802 -3.637 1.00 96.00 73 GLN A C 1
ATOM 569 O O . GLN A 1 73 ? 5.344 -1.769 -2.886 1.00 96.00 73 GLN A O 1
ATOM 574 N N . TRP A 1 74 ? 4.663 -0.916 -4.849 1.00 96.69 74 TRP A N 1
ATOM 575 C CA . TRP A 1 74 ? 4.208 -2.191 -5.396 1.00 96.69 74 TRP A CA 1
ATOM 576 C C . TRP A 1 74 ? 4.617 -2.302 -6.868 1.00 96.69 74 TRP A C 1
ATOM 578 O O . TRP A 1 74 ? 3.943 -1.746 -7.732 1.00 96.69 74 TRP A O 1
ATOM 588 N N . PRO A 1 75 ? 5.751 -2.961 -7.166 1.00 93.31 75 PRO A N 1
ATOM 589 C CA . PRO A 1 75 ? 6.214 -3.167 -8.537 1.00 93.31 75 PRO A CA 1
ATOM 590 C C . PRO A 1 75 ? 5.235 -4.024 -9.362 1.00 93.31 75 PRO A C 1
ATOM 592 O O . PRO A 1 75 ? 4.575 -4.891 -8.787 1.00 93.31 75 PRO A O 1
ATOM 595 N N . PRO A 1 76 ? 5.173 -3.845 -10.695 1.00 89.12 76 PRO A N 1
ATOM 596 C CA . PRO A 1 76 ? 4.209 -4.547 -11.548 1.00 89.12 76 PRO A CA 1
ATOM 597 C C . PRO A 1 76 ? 4.395 -6.070 -11.527 1.00 89.12 76 PRO A C 1
ATOM 599 O O . PRO A 1 76 ? 3.416 -6.805 -11.457 1.00 89.12 76 PRO A O 1
ATOM 602 N N . ASP A 1 77 ? 5.641 -6.542 -11.484 1.00 89.50 77 ASP A N 1
ATOM 603 C CA . ASP A 1 77 ? 5.971 -7.975 -11.512 1.00 89.50 77 ASP A CA 1
ATOM 604 C C . ASP A 1 77 ? 5.988 -8.622 -10.115 1.00 89.50 77 ASP A C 1
ATOM 606 O O . ASP A 1 77 ? 6.497 -9.728 -9.937 1.00 89.50 77 ASP A O 1
ATOM 610 N N . SER A 1 78 ? 5.480 -7.925 -9.091 1.00 92.38 78 SER A N 1
ATOM 611 C CA . SER A 1 78 ? 5.463 -8.425 -7.718 1.00 92.38 78 SER A CA 1
ATOM 612 C C . SER A 1 78 ? 4.061 -8.843 -7.289 1.00 92.38 78 SER A C 1
ATOM 614 O O . SER A 1 78 ? 3.123 -8.048 -7.334 1.00 92.38 78 SER A O 1
ATOM 616 N N . ALA A 1 79 ? 3.934 -10.080 -6.803 1.00 91.94 79 ALA A N 1
ATOM 617 C CA . ALA A 1 79 ? 2.679 -10.600 -6.259 1.00 91.94 79 ALA A CA 1
ATOM 618 C C . ALA A 1 79 ? 2.217 -9.850 -4.995 1.00 91.94 79 ALA A C 1
ATOM 620 O O . ALA A 1 79 ? 1.039 -9.891 -4.645 1.00 91.94 79 ALA A O 1
ATOM 621 N N . GLU A 1 80 ? 3.135 -9.158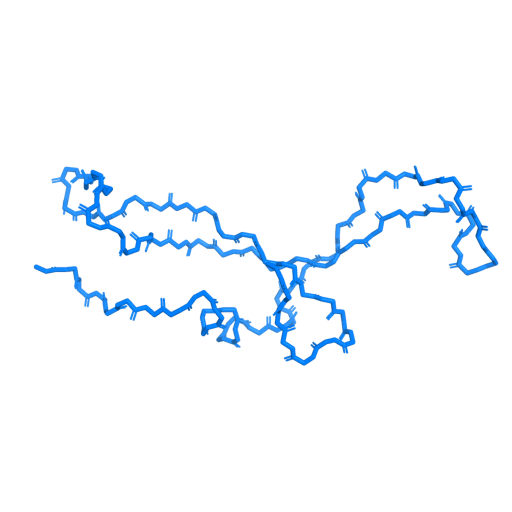 -4.314 1.00 93.00 80 GLU A N 1
ATOM 622 C CA . GLU A 1 80 ? 2.879 -8.466 -3.055 1.00 93.00 80 GLU A CA 1
ATOM 623 C C . GLU A 1 80 ? 3.554 -7.088 -3.013 1.00 93.00 80 GLU A C 1
ATOM 625 O O . GLU A 1 80 ? 4.557 -6.862 -3.694 1.00 93.00 80 GLU A O 1
ATOM 630 N N . PRO A 1 81 ? 3.042 -6.154 -2.194 1.00 93.75 81 PRO A N 1
ATOM 631 C CA . PRO A 1 81 ? 3.725 -4.891 -1.966 1.00 93.75 81 PRO A CA 1
ATOM 632 C C . PRO A 1 81 ? 5.056 -5.090 -1.230 1.00 93.75 81 PRO A C 1
ATOM 634 O O . PRO A 1 81 ? 5.184 -5.974 -0.383 1.00 93.75 81 PRO A O 1
ATOM 637 N N . THR A 1 82 ? 6.046 -4.247 -1.532 1.00 92.38 82 THR A N 1
ATOM 638 C CA . THR A 1 82 ? 7.438 -4.460 -1.100 1.00 92.38 82 THR A CA 1
ATOM 639 C C . THR A 1 82 ? 7.948 -3.463 -0.063 1.00 92.38 82 THR A C 1
ATOM 641 O O . THR A 1 82 ? 8.837 -3.821 0.712 1.00 92.38 82 THR A O 1
ATOM 644 N N . ARG A 1 83 ? 7.437 -2.225 -0.041 1.00 85.50 83 ARG A N 1
ATOM 645 C CA . ARG A 1 83 ? 7.838 -1.167 0.905 1.00 85.50 83 ARG A CA 1
ATOM 646 C C . ARG A 1 83 ? 6.675 -0.283 1.295 1.00 85.50 83 ARG A C 1
ATOM 648 O O . ARG A 1 83 ? 5.823 -0.069 0.412 1.00 85.50 83 ARG A O 1
#

Radius of gyration: 17.32 Å; chains: 1; bounding box: 37×26×48 Å

Sequence (83 aa):
AYPHPHTTLRALALAAGQAATRTITWRQGSKATKHNPNADMRSQFLALRVRPANRHIRRAADGALPECWLLIQWPPDSAEPTR

Secondary structure (DSSP, 8-state):
--SS----HHHHH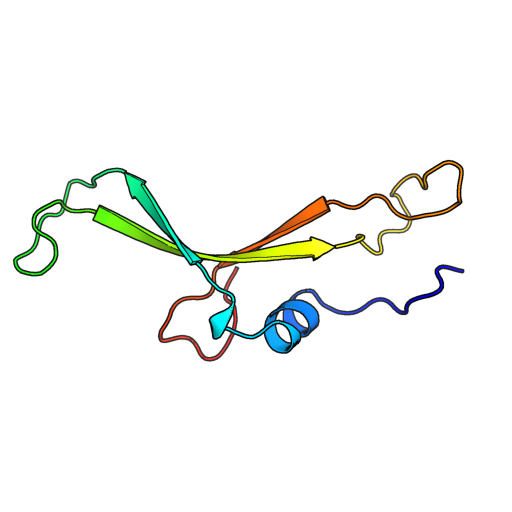HHH-GGG-EEEEEEE-S--BTTBTT-EEEEEEEEEEE----TTSPPPTTSPPPPEEEEEE--TT-SS---

Organism: NCBI:txid163361